Protein AF-A0A3A5VP61-F1 (afdb_monomer)

Secondary structure (DSSP, 8-state):
---HHHHHHHHHHH-HHHHHHHHHHHHHHHHGGGGG-----SGGGGS-SSHHHHHHHHHHHHH----PPP-------TTGGGSHHHHHHHHHHHHHHHH-TTTGGG---TTTS-S---HHHHHHHHHHHH-TTTTHHHHHHHHHHHHHHHH--HHHHHHHHHHHHHHH--

Radius of gyration: 34.09 Å; Cα contacts (8 Å, |Δi|>4): 67; chains: 1; bounding box: 87×39×88 Å

Foldseek 3Di:
DDDPVVVVVVCCVVCVPVVVVVVVVVVVVVVVCVVVDDDDPDPVVPDDPDPVVVVVVVCCVPPNDPDDDDDDDDDDDPPCVVPPVSLVVFVVVQVCCQPPPVCVVVFDLPPVGGSGDDDNVVVVVCCVPPVVPVCVPLVVLLVVLVVCCVPDDPVCNVVSVVSNVVSVVD

Solvent-accessible surface area (backbone atoms only — not comparable to full-atom values): 10405 Å² total; per-residue (Å²): 131,83,59,68,68,57,56,54,50,52,51,41,69,78,37,47,70,59,45,52,52,52,52,51,52,50,51,52,58,58,57,62,52,57,82,72,64,78,81,73,81,53,78,69,67,76,55,70,97,44,76,68,51,52,51,49,49,53,45,38,79,73,71,48,76,93,74,86,81,89,80,88,86,81,90,76,63,96,67,38,92,78,38,68,68,51,50,50,50,45,41,49,53,50,47,48,66,64,66,35,78,87,47,56,88,73,60,54,52,77,58,90,73,30,60,63,86,50,71,43,61,49,51,53,50,44,47,62,70,76,42,50,75,84,46,39,67,64,47,57,52,47,51,52,33,51,50,45,39,76,70,40,52,84,89,46,30,67,56,32,47,50,54,36,53,52,63,73,72,111

Sequence (170 aa):
MQNPFNALTETSVNRPKTTIAVILVVTIGLASMAQFINFDNSEDAFYPQNDTTELLYEIEDRYQASLDFIRVIDEIEQGDMKTEAAWKQFALIEANLSTDETFLPYHEPLFGGKATSGPAGSALFWLNTQDPVTTQEWRDTLAIHLANVTVADEENFSAALNDLTTAISM

Mean predicted aligned error: 13.8 Å

pLDDT: mean 84.58, std 6.71, range [55.22, 94.94]

Structure (mmCIF, N/CA/C/O backbone):
data_AF-A0A3A5VP61-F1
#
_entry.id   AF-A0A3A5VP61-F1
#
loop_
_atom_site.group_PDB
_atom_site.id
_atom_site.type_symbol
_atom_site.label_atom_id
_atom_site.label_alt_id
_atom_site.label_comp_id
_atom_site.label_asym_id
_atom_site.label_entity_id
_atom_site.label_seq_id
_atom_site.pdbx_PDB_ins_code
_atom_site.Cartn_x
_atom_site.Cartn_y
_atom_site.Cartn_z
_atom_site.occupancy
_atom_site.B_iso_or_equiv
_atom_site.auth_seq_id
_atom_site.auth_comp_id
_atom_site.auth_asym_id
_atom_site.auth_atom_id
_atom_site.pdbx_PDB_model_num
ATOM 1 N N . MET A 1 1 ? 53.143 19.048 -48.190 1.00 55.22 1 MET A N 1
ATOM 2 C CA . MET A 1 1 ? 51.940 18.248 -47.875 1.00 55.22 1 MET A CA 1
ATOM 3 C C . MET A 1 1 ? 50.795 19.227 -47.690 1.00 55.22 1 MET A C 1
ATOM 5 O O . MET A 1 1 ? 50.942 20.133 -46.880 1.00 55.22 1 MET A O 1
ATOM 9 N N . GLN A 1 2 ? 49.741 19.158 -48.507 1.00 67.38 2 GLN A N 1
ATOM 10 C CA . GLN A 1 2 ? 48.593 20.056 -48.345 1.00 67.38 2 GLN A CA 1
ATOM 11 C C . GLN A 1 2 ? 47.838 19.709 -47.062 1.00 67.38 2 GLN A C 1
ATOM 13 O O . GLN A 1 2 ? 47.713 18.538 -46.708 1.00 67.38 2 GLN A O 1
ATOM 18 N N . ASN A 1 3 ? 47.362 20.740 -46.364 1.00 83.44 3 ASN A N 1
ATOM 19 C CA . ASN A 1 3 ? 46.558 20.572 -45.163 1.00 83.44 3 ASN A CA 1
ATOM 20 C C . ASN A 1 3 ? 45.236 19.867 -45.540 1.00 83.44 3 ASN A C 1
ATOM 22 O O . ASN A 1 3 ? 44.507 20.395 -46.386 1.00 83.44 3 ASN A O 1
ATOM 26 N N . PRO A 1 4 ? 44.906 18.712 -44.933 1.00 78.31 4 PRO A N 1
ATOM 27 C CA . PRO A 1 4 ? 43.694 17.959 -45.257 1.00 78.31 4 PRO A CA 1
ATOM 28 C C . PRO A 1 4 ? 42.407 18.774 -45.052 1.00 78.31 4 PRO A C 1
ATOM 30 O O . PRO A 1 4 ? 41.449 18.604 -45.803 1.00 78.31 4 PRO A O 1
ATOM 33 N N . PHE A 1 5 ? 42.394 19.724 -44.113 1.00 82.56 5 PHE A N 1
ATOM 34 C CA . PHE A 1 5 ? 41.239 20.597 -43.887 1.00 82.56 5 PHE A CA 1
ATOM 35 C C . PHE A 1 5 ? 41.015 21.596 -45.028 1.00 82.56 5 PHE A C 1
ATOM 37 O O . PHE A 1 5 ? 39.868 21.895 -45.367 1.00 82.56 5 PHE A O 1
ATOM 44 N N . ASN A 1 6 ? 42.086 22.057 -45.682 1.00 82.94 6 ASN A N 1
ATOM 45 C CA . ASN A 1 6 ? 41.971 22.959 -46.830 1.00 82.94 6 ASN A CA 1
ATOM 46 C C . ASN A 1 6 ? 41.386 22.224 -48.043 1.00 82.94 6 ASN A C 1
ATOM 48 O O . ASN A 1 6 ? 40.520 22.771 -48.719 1.00 82.94 6 ASN A O 1
ATOM 52 N N . ALA A 1 7 ? 41.779 20.965 -48.263 1.00 81.94 7 ALA A N 1
ATOM 53 C CA . ALA A 1 7 ? 41.247 20.138 -49.348 1.00 81.94 7 ALA A CA 1
ATOM 54 C C . ALA A 1 7 ? 39.749 19.812 -49.168 1.00 81.94 7 ALA A C 1
ATOM 56 O O . ALA A 1 7 ? 38.974 19.855 -50.126 1.00 81.94 7 ALA A O 1
ATOM 57 N N . LEU A 1 8 ? 39.318 19.529 -47.933 1.00 80.81 8 LEU A N 1
ATOM 58 C CA . LEU A 1 8 ? 37.904 19.303 -47.608 1.00 80.81 8 LEU A CA 1
ATOM 59 C C . LEU A 1 8 ? 37.068 20.582 -47.760 1.00 80.81 8 LEU A C 1
ATOM 61 O O . LEU A 1 8 ? 35.959 20.535 -48.291 1.00 80.81 8 LEU A O 1
ATOM 65 N N . THR A 1 9 ? 37.619 21.729 -47.356 1.00 84.81 9 THR A N 1
ATOM 66 C CA . THR A 1 9 ? 36.962 23.038 -47.501 1.00 84.81 9 THR A CA 1
ATOM 67 C C . THR A 1 9 ? 36.794 23.411 -48.973 1.00 84.81 9 THR A C 1
ATOM 69 O O . THR A 1 9 ? 35.699 23.770 -49.399 1.00 84.81 9 THR A O 1
ATOM 72 N N . GLU A 1 10 ? 37.847 23.253 -49.776 1.00 85.94 10 GLU A N 1
ATOM 73 C CA . GLU A 1 10 ? 37.810 23.508 -51.217 1.00 85.94 10 GLU A CA 1
ATOM 74 C C . GLU A 1 10 ? 36.796 22.598 -51.931 1.00 85.94 10 GLU A C 1
ATOM 76 O O . GLU A 1 10 ? 35.998 23.061 -52.747 1.00 85.94 10 GLU A O 1
ATOM 81 N N . THR A 1 11 ? 36.749 21.312 -51.567 1.00 82.88 11 THR A N 1
ATOM 82 C CA . THR A 1 11 ? 35.777 20.353 -52.120 1.00 82.88 11 THR A CA 1
ATOM 83 C C . THR A 1 11 ? 34.336 20.712 -51.736 1.00 82.88 11 THR A C 1
ATOM 85 O O . THR A 1 11 ? 33.436 20.624 -52.576 1.00 82.88 11 THR A O 1
ATOM 88 N N . SER A 1 12 ? 34.119 21.173 -50.500 1.00 84.38 12 SER A N 1
ATOM 89 C CA . SER A 1 12 ? 32.811 21.614 -50.006 1.00 84.38 12 SER A CA 1
ATOM 90 C C . SER A 1 12 ? 32.272 22.818 -50.788 1.00 84.38 12 SER A C 1
ATOM 92 O O . SER A 1 12 ? 31.120 22.804 -51.226 1.00 84.38 12 SER A O 1
ATOM 94 N N . VAL A 1 13 ? 33.127 23.817 -51.046 1.00 88.19 13 VAL A N 1
ATOM 95 C CA . VAL A 1 13 ? 32.766 25.048 -51.771 1.00 88.19 13 VAL A CA 1
ATOM 96 C C . VAL A 1 13 ? 32.580 24.800 -53.269 1.00 88.19 13 VAL A C 1
ATOM 98 O O . VAL A 1 13 ? 31.630 25.308 -53.861 1.00 88.19 13 VAL A O 1
ATOM 101 N N . ASN A 1 14 ? 33.446 23.993 -53.887 1.00 91.75 14 ASN A N 1
ATOM 102 C CA . ASN A 1 14 ? 33.404 23.746 -55.330 1.00 91.75 14 ASN A CA 1
ATOM 103 C C . ASN A 1 14 ? 32.259 22.807 -55.749 1.00 91.75 14 ASN A C 1
ATOM 105 O O . ASN A 1 14 ? 31.810 22.854 -56.896 1.00 91.75 14 ASN A O 1
ATOM 109 N N . ARG A 1 15 ? 31.777 21.934 -54.850 1.00 89.69 15 ARG A N 1
ATOM 110 C CA . ARG A 1 15 ? 30.693 20.970 -55.130 1.00 89.69 15 ARG A CA 1
ATOM 111 C C . ARG A 1 15 ? 29.654 20.908 -53.999 1.00 89.69 15 ARG A C 1
ATOM 113 O O . ARG A 1 15 ? 29.442 19.844 -53.416 1.00 89.69 15 ARG A O 1
ATOM 120 N N . PRO A 1 16 ? 28.918 22.001 -53.728 1.00 88.38 16 PRO A N 1
ATOM 121 C CA . PRO A 1 16 ? 28.052 22.100 -52.550 1.00 88.38 16 PRO A CA 1
ATOM 122 C C . PRO A 1 16 ? 26.897 21.088 -52.561 1.00 88.38 16 PRO A C 1
ATOM 124 O O . PRO A 1 16 ? 26.586 20.487 -51.536 1.00 88.38 16 PRO A O 1
ATOM 127 N N . LYS A 1 17 ? 26.293 20.824 -53.730 1.00 90.00 17 LYS A N 1
ATOM 128 C CA . LYS A 1 17 ? 25.192 19.851 -53.869 1.00 90.00 17 LYS A CA 1
ATOM 129 C C . LYS A 1 17 ? 25.630 18.422 -53.534 1.00 90.00 17 LYS A C 1
ATOM 131 O O . LYS A 1 17 ? 24.913 17.710 -52.839 1.00 90.00 17 LYS A O 1
ATOM 136 N N . THR A 1 18 ? 26.803 18.011 -54.016 1.00 88.31 18 THR A N 1
ATOM 137 C CA . THR A 1 18 ? 27.364 16.680 -53.743 1.00 88.31 18 THR A CA 1
ATOM 138 C C . THR A 1 18 ? 27.728 16.547 -52.267 1.00 88.31 18 THR A C 1
ATOM 140 O O . THR A 1 18 ? 27.397 15.539 -51.655 1.00 88.31 18 THR A O 1
ATOM 143 N N . THR A 1 19 ? 28.337 17.577 -51.676 1.00 90.12 19 THR A N 1
ATOM 144 C CA . THR A 1 19 ? 28.715 17.582 -50.256 1.00 90.12 19 THR A CA 1
ATOM 145 C C . THR A 1 19 ? 27.500 17.441 -49.339 1.00 90.12 19 THR A C 1
ATOM 147 O O . THR A 1 19 ? 27.507 16.595 -48.449 1.00 90.12 19 THR A O 1
ATOM 150 N N . ILE A 1 20 ? 26.421 18.193 -49.593 1.00 91.12 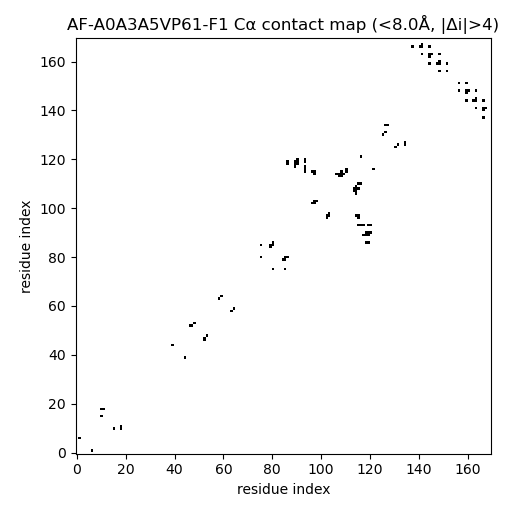20 ILE A N 1
ATOM 151 C CA . ILE A 1 20 ? 25.170 18.076 -48.826 1.00 91.12 20 ILE A CA 1
ATOM 152 C C . ILE A 1 20 ? 24.558 16.679 -48.981 1.00 91.12 20 ILE A C 1
ATOM 154 O O . ILE A 1 20 ? 24.145 16.087 -47.989 1.00 91.12 20 ILE A O 1
ATOM 158 N N . ALA A 1 21 ? 24.529 16.129 -50.200 1.00 93.12 21 ALA A N 1
ATOM 159 C CA . ALA A 1 21 ? 23.994 14.790 -50.440 1.00 93.12 21 ALA A CA 1
ATOM 160 C C . ALA A 1 21 ? 24.778 13.709 -49.678 1.00 93.12 21 ALA A C 1
ATOM 162 O O . ALA A 1 21 ? 24.175 12.828 -49.074 1.00 93.12 21 ALA A O 1
ATOM 163 N N . VAL A 1 22 ? 26.111 13.802 -49.655 1.00 93.06 22 VAL A N 1
ATOM 164 C CA . VAL A 1 22 ? 26.968 12.875 -48.901 1.00 93.06 22 VAL A CA 1
ATOM 165 C C . VAL A 1 22 ? 26.712 12.989 -47.400 1.00 93.06 22 VAL A C 1
ATOM 167 O O . VAL A 1 22 ? 26.507 11.966 -46.754 1.00 93.06 22 VAL A O 1
ATOM 170 N N . ILE A 1 23 ? 26.660 14.206 -46.848 1.00 93.19 23 ILE A N 1
ATOM 171 C CA . ILE A 1 23 ? 26.356 14.417 -45.423 1.00 93.19 23 ILE A CA 1
ATOM 172 C C . ILE A 1 23 ? 24.987 13.829 -45.081 1.00 93.19 23 ILE A C 1
ATOM 174 O O . ILE A 1 23 ? 24.861 13.118 -44.094 1.00 93.19 23 ILE A O 1
ATOM 178 N N . LEU A 1 24 ? 23.975 14.071 -45.913 1.00 94.75 24 LEU A N 1
ATOM 179 C CA . LEU A 1 24 ? 22.622 13.573 -45.685 1.00 94.75 24 LEU A CA 1
ATOM 180 C C . LEU A 1 24 ? 22.568 12.039 -45.702 1.00 94.75 24 LEU A C 1
ATOM 182 O O . LEU A 1 24 ? 21.956 11.446 -44.819 1.00 94.75 24 LEU A O 1
ATOM 186 N N . VAL A 1 25 ? 23.250 11.390 -46.651 1.00 94.94 25 VAL A N 1
ATOM 187 C CA . VAL A 1 25 ? 23.355 9.922 -46.703 1.00 94.94 25 VAL A CA 1
ATOM 188 C C . VAL A 1 25 ? 24.069 9.374 -45.467 1.00 94.94 25 VAL A C 1
ATOM 190 O O . VAL A 1 25 ? 23.609 8.392 -44.890 1.00 94.94 25 VAL A O 1
ATOM 193 N N . VAL A 1 26 ? 25.150 10.020 -45.019 1.00 94.62 26 VAL A N 1
ATOM 194 C CA . VAL A 1 26 ? 25.875 9.625 -43.800 1.00 94.62 26 VAL A CA 1
ATOM 195 C C . VAL A 1 26 ? 24.997 9.795 -42.561 1.00 94.62 26 VAL A C 1
ATOM 197 O O . VAL A 1 26 ? 24.919 8.879 -41.748 1.00 94.62 26 VAL A O 1
ATOM 200 N N . THR A 1 27 ? 24.290 10.918 -42.431 1.00 94.69 27 THR A N 1
ATOM 201 C CA . THR A 1 27 ? 23.384 11.174 -41.305 1.00 94.69 27 THR A CA 1
ATOM 202 C C . THR A 1 27 ? 22.245 10.164 -41.266 1.00 94.69 27 THR A C 1
ATOM 204 O O . THR A 1 27 ?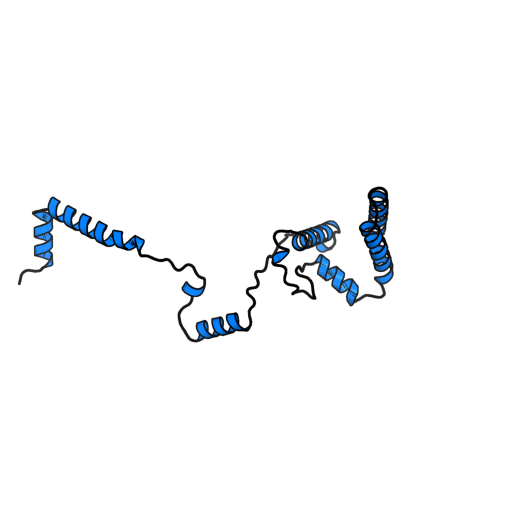 21.956 9.646 -40.196 1.00 94.69 27 THR A O 1
ATOM 207 N N . ILE A 1 28 ? 21.625 9.831 -42.404 1.00 93.94 28 ILE A N 1
ATOM 208 C CA . ILE A 1 28 ? 20.589 8.786 -42.461 1.00 93.94 28 ILE A CA 1
ATOM 209 C C . ILE A 1 28 ? 21.186 7.416 -42.118 1.00 93.94 28 ILE A C 1
ATOM 211 O O . ILE A 1 28 ? 20.577 6.659 -41.365 1.00 93.94 28 ILE A O 1
ATOM 215 N N . GLY A 1 29 ? 22.390 7.114 -42.612 1.00 92.69 29 GLY A N 1
ATOM 216 C CA . GLY A 1 29 ? 23.123 5.895 -42.273 1.00 92.69 29 GLY A CA 1
ATOM 217 C C . GLY A 1 29 ? 23.341 5.743 -40.766 1.00 92.69 29 GLY A C 1
ATOM 218 O O . GLY A 1 29 ? 23.005 4.707 -40.199 1.00 92.69 29 GLY A O 1
ATOM 219 N N . LEU A 1 30 ? 23.823 6.795 -40.101 1.00 91.00 30 LEU A N 1
ATOM 220 C CA . LEU A 1 30 ? 24.025 6.817 -38.649 1.00 91.00 30 LEU A CA 1
ATOM 221 C C . LEU A 1 30 ? 22.699 6.814 -37.877 1.00 91.00 30 LEU A C 1
ATOM 223 O O . LEU A 1 30 ? 22.555 6.068 -36.913 1.00 91.00 30 LEU A O 1
ATOM 227 N N . ALA A 1 31 ? 21.704 7.587 -38.318 1.00 90.44 31 ALA A N 1
ATOM 228 C CA . ALA A 1 31 ? 20.383 7.639 -37.691 1.00 90.44 31 ALA A CA 1
ATOM 229 C C . ALA A 1 31 ? 19.646 6.295 -37.773 1.00 90.44 31 ALA A C 1
ATOM 231 O O . ALA A 1 31 ? 18.885 5.960 -36.870 1.00 90.44 31 ALA A O 1
ATOM 232 N N . SER A 1 32 ? 19.913 5.488 -38.805 1.00 87.81 32 SER A N 1
ATOM 233 C CA . SER A 1 32 ? 19.371 4.130 -38.908 1.00 87.81 32 SER A CA 1
ATOM 234 C C . SER A 1 32 ? 19.804 3.235 -37.744 1.00 87.81 32 SER A C 1
ATOM 236 O O . SER A 1 32 ? 19.117 2.264 -37.442 1.00 87.81 32 SER A O 1
ATOM 238 N N . MET A 1 33 ? 20.894 3.573 -37.045 1.00 86.75 33 MET A N 1
ATOM 239 C CA . MET A 1 33 ? 21.339 2.827 -35.872 1.00 86.75 33 MET A CA 1
ATOM 240 C C . MET A 1 33 ? 20.537 3.141 -34.603 1.00 86.75 33 MET A C 1
ATOM 242 O O . MET A 1 33 ? 20.591 2.366 -33.652 1.00 86.75 33 MET A O 1
ATOM 246 N N . ALA A 1 34 ? 19.744 4.220 -34.589 1.00 85.25 34 ALA A N 1
ATOM 247 C CA . ALA A 1 34 ? 18.924 4.589 -33.436 1.00 85.25 34 ALA A CA 1
ATOM 248 C C . ALA A 1 34 ? 17.875 3.519 -33.081 1.00 85.25 34 ALA A C 1
ATOM 250 O O . ALA A 1 34 ? 17.528 3.371 -31.916 1.00 85.25 34 ALA A O 1
ATOM 251 N N . GLN A 1 35 ? 17.420 2.726 -34.060 1.00 81.94 35 GLN A N 1
ATOM 252 C CA . GLN A 1 35 ? 16.487 1.614 -33.827 1.00 81.94 35 GLN A CA 1
ATOM 253 C C . GLN A 1 35 ? 17.092 0.465 -33.000 1.00 81.94 35 GLN A C 1
ATOM 255 O O . GLN A 1 35 ? 16.355 -0.381 -32.507 1.00 81.94 35 GLN A O 1
ATOM 260 N N . PHE A 1 36 ? 18.422 0.415 -32.874 1.00 84.75 36 PHE A N 1
ATOM 261 C CA . PHE A 1 36 ? 19.132 -0.591 -32.081 1.00 84.75 36 PHE A CA 1
ATOM 262 C C . PHE A 1 36 ? 19.489 -0.092 -30.677 1.00 84.75 36 PHE A C 1
ATOM 264 O O . PHE A 1 36 ? 20.138 -0.816 -29.925 1.00 84.75 36 PHE A O 1
ATOM 271 N N . ILE A 1 37 ? 19.091 1.132 -30.312 1.00 84.12 37 ILE A N 1
ATOM 272 C CA . ILE A 1 37 ? 19.245 1.624 -28.944 1.00 84.12 37 ILE A CA 1
ATOM 273 C C . ILE A 1 37 ? 18.190 0.925 -28.086 1.00 84.12 37 ILE A C 1
ATOM 275 O O . ILE A 1 37 ? 16.999 1.209 -28.204 1.00 84.12 37 ILE A O 1
ATOM 279 N N . ASN A 1 38 ? 18.636 0.007 -27.232 1.00 80.31 38 ASN A N 1
ATOM 280 C CA . ASN A 1 38 ? 17.808 -0.555 -26.176 1.00 80.31 38 ASN A CA 1
ATOM 281 C C . ASN A 1 38 ? 18.027 0.275 -24.911 1.00 80.31 38 ASN A C 1
ATOM 283 O O . ASN A 1 38 ? 19.144 0.330 -24.396 1.00 80.31 38 ASN A O 1
ATOM 287 N N . PHE A 1 39 ? 16.980 0.957 -24.455 1.00 76.62 39 PHE A N 1
ATOM 288 C CA . PHE A 1 39 ? 17.013 1.642 -23.173 1.00 76.62 39 PHE A CA 1
ATOM 289 C C . PHE A 1 39 ? 16.686 0.624 -22.094 1.00 76.62 39 PHE A C 1
ATOM 291 O O . PHE A 1 39 ? 15.550 0.158 -22.002 1.00 76.62 39 PHE A O 1
ATOM 298 N N . ASP A 1 40 ? 17.693 0.279 -21.301 1.00 76.75 40 ASP A N 1
ATOM 299 C CA . ASP A 1 40 ? 17.457 -0.454 -20.072 1.00 76.75 40 ASP A CA 1
ATOM 300 C C . ASP A 1 40 ? 16.886 0.522 -19.036 1.00 76.75 40 ASP A C 1
ATOM 302 O O . ASP A 1 40 ? 17.567 1.447 -18.597 1.00 76.75 40 ASP A O 1
ATOM 306 N N . ASN A 1 41 ? 15.596 0.362 -18.739 1.00 77.12 41 ASN A N 1
ATOM 307 C CA . ASN A 1 41 ? 14.870 1.152 -17.742 1.00 77.12 41 ASN A CA 1
ATOM 308 C C . ASN A 1 41 ? 14.645 0.355 -16.449 1.00 77.12 41 ASN A C 1
ATOM 310 O O . ASN A 1 41 ? 13.810 0.749 -15.636 1.00 77.12 41 ASN A O 1
ATOM 314 N N . SER A 1 42 ? 15.311 -0.792 -16.291 1.00 76.12 42 SER A N 1
ATOM 315 C CA . SER A 1 42 ? 15.292 -1.513 -15.024 1.00 76.12 42 SER A CA 1
ATOM 316 C C . SER A 1 42 ? 15.973 -0.682 -13.935 1.00 76.12 42 SER A C 1
ATOM 318 O O . SER A 1 42 ? 16.830 0.159 -14.215 1.00 76.12 42 SER A O 1
ATOM 320 N N . GLU A 1 43 ? 15.579 -0.912 -12.684 1.00 67.81 43 GLU A N 1
ATOM 321 C CA . GLU A 1 43 ? 16.236 -0.325 -11.511 1.00 67.81 43 GLU A CA 1
ATOM 322 C C . GLU A 1 43 ? 17.752 -0.589 -11.533 1.00 67.81 43 GLU A C 1
ATOM 324 O O . GLU A 1 43 ? 18.553 0.310 -11.267 1.00 67.81 43 GLU A O 1
ATOM 329 N N . ASP A 1 44 ? 18.145 -1.771 -12.009 1.00 69.12 44 ASP A N 1
ATOM 330 C CA . ASP A 1 44 ? 19.533 -2.223 -12.071 1.00 69.12 44 ASP A CA 1
ATOM 331 C C . ASP A 1 44 ? 20.405 -1.455 -13.063 1.00 69.12 44 ASP A C 1
ATOM 333 O O . ASP A 1 44 ? 21.618 -1.339 -12.876 1.00 69.12 44 ASP A O 1
ATOM 337 N N . ALA A 1 45 ? 19.802 -0.862 -14.093 1.00 73.19 45 ALA A N 1
ATOM 338 C CA . ALA A 1 45 ? 20.522 -0.065 -15.079 1.00 73.19 45 ALA A CA 1
ATOM 339 C C . ALA A 1 45 ? 21.120 1.226 -14.489 1.00 73.19 45 ALA A C 1
ATOM 341 O O . ALA A 1 45 ? 22.024 1.822 -15.085 1.00 73.19 45 ALA A O 1
ATOM 342 N N . PHE A 1 46 ? 20.621 1.673 -13.330 1.00 74.50 46 PHE A N 1
ATOM 343 C CA . PHE A 1 46 ? 21.056 2.906 -12.675 1.00 74.50 46 PHE A CA 1
ATOM 344 C C . PHE A 1 46 ? 22.205 2.705 -11.683 1.00 74.50 46 PHE A C 1
ATOM 346 O O . PHE A 1 46 ? 22.851 3.690 -11.306 1.00 74.50 46 PHE A O 1
ATOM 353 N N . TYR A 1 47 ? 22.497 1.465 -11.282 1.00 79.56 47 TYR A N 1
ATOM 354 C CA . TYR A 1 47 ? 23.547 1.184 -10.310 1.00 79.56 47 TYR A CA 1
ATOM 355 C C . TYR A 1 47 ? 24.879 0.818 -10.989 1.00 79.56 47 TYR A C 1
ATOM 357 O O . TYR A 1 47 ? 24.924 0.038 -11.940 1.00 79.56 47 TYR A O 1
ATOM 365 N N . PRO A 1 48 ? 26.012 1.380 -10.524 1.00 80.44 48 PRO A N 1
ATOM 366 C CA . PRO A 1 48 ? 27.322 1.019 -11.050 1.00 80.44 48 PRO A CA 1
ATOM 367 C C . PRO A 1 48 ? 27.695 -0.414 -10.650 1.00 80.44 48 PRO A C 1
ATOM 369 O O . PRO A 1 48 ? 27.480 -0.820 -9.513 1.00 80.44 48 PRO A O 1
ATOM 372 N N . GLN A 1 49 ? 28.350 -1.155 -11.546 1.00 80.62 49 GLN A N 1
ATOM 373 C CA . GLN A 1 49 ? 28.871 -2.487 -11.226 1.00 80.62 49 GLN A CA 1
ATOM 374 C C . GLN A 1 49 ? 30.082 -2.382 -10.287 1.00 80.62 49 GLN A C 1
ATOM 376 O O . GLN A 1 49 ? 31.200 -2.099 -10.725 1.00 80.62 49 GLN A O 1
ATOM 381 N N . ASN A 1 50 ? 29.849 -2.565 -8.988 1.00 86.25 50 ASN A N 1
ATOM 382 C CA . ASN A 1 50 ? 30.873 -2.623 -7.948 1.00 86.25 50 ASN A CA 1
ATOM 383 C C . ASN A 1 50 ? 30.465 -3.591 -6.822 1.00 86.25 50 ASN A C 1
ATOM 385 O O . ASN A 1 50 ? 29.292 -3.942 -6.695 1.00 86.25 50 ASN A O 1
ATOM 389 N N . ASP A 1 51 ? 31.427 -3.950 -5.970 1.00 84.69 51 ASP A N 1
ATOM 390 C CA . ASP A 1 51 ? 31.246 -4.908 -4.869 1.00 84.69 51 ASP A CA 1
ATOM 391 C C . ASP A 1 51 ? 30.140 -4.503 -3.872 1.00 84.69 51 ASP A C 1
ATOM 393 O O . ASP A 1 51 ? 29.550 -5.349 -3.208 1.00 84.69 51 ASP A O 1
ATOM 397 N N . THR A 1 52 ? 29.847 -3.203 -3.735 1.00 82.81 52 THR A N 1
ATOM 398 C CA . THR A 1 52 ? 28.785 -2.715 -2.835 1.00 82.81 52 THR A CA 1
ATOM 399 C C . THR A 1 52 ? 27.402 -2.955 -3.430 1.00 82.81 52 THR A C 1
ATOM 401 O O . THR A 1 52 ? 26.507 -3.405 -2.724 1.00 82.81 52 THR A O 1
ATOM 404 N N . THR A 1 53 ? 27.231 -2.685 -4.723 1.00 81.75 53 THR A N 1
ATOM 405 C CA . THR A 1 53 ? 25.998 -2.960 -5.465 1.00 81.75 53 THR A CA 1
ATOM 406 C C . THR A 1 53 ? 25.739 -4.464 -5.565 1.00 81.75 53 THR A C 1
ATOM 408 O O . THR A 1 53 ? 24.614 -4.899 -5.362 1.00 81.75 53 THR A O 1
ATOM 411 N N . GLU A 1 54 ? 26.778 -5.276 -5.775 1.00 83.81 54 GLU A N 1
ATOM 412 C CA . GLU A 1 54 ? 26.653 -6.740 -5.779 1.00 83.81 54 GLU A CA 1
ATOM 413 C C . GLU A 1 54 ? 26.192 -7.287 -4.419 1.00 83.81 54 GLU A C 1
ATOM 415 O O . GLU A 1 54 ? 25.302 -8.132 -4.359 1.00 83.81 54 GLU A O 1
ATOM 420 N N . LEU A 1 55 ? 26.734 -6.752 -3.320 1.00 84.44 55 LEU A N 1
ATOM 421 C CA . LEU A 1 55 ? 26.298 -7.119 -1.973 1.00 84.44 55 LEU A CA 1
ATOM 422 C C . LEU A 1 55 ? 24.846 -6.694 -1.695 1.00 84.44 55 LEU A C 1
ATOM 424 O O . LEU A 1 55 ? 24.123 -7.419 -1.017 1.00 84.44 55 LEU A O 1
ATOM 428 N N . LEU A 1 56 ? 24.413 -5.535 -2.203 1.00 81.38 56 LEU A N 1
ATOM 429 C CA . LEU A 1 56 ? 23.018 -5.097 -2.094 1.00 81.38 56 LEU A CA 1
ATOM 430 C C . LEU A 1 56 ? 22.081 -6.078 -2.804 1.00 81.38 56 LEU A C 1
ATOM 432 O O . LEU A 1 56 ? 21.132 -6.537 -2.178 1.00 81.38 56 LEU A O 1
ATOM 436 N N . TYR A 1 57 ? 22.408 -6.495 -4.029 1.00 81.25 57 TYR A N 1
ATOM 437 C CA . TYR A 1 57 ? 21.622 -7.499 -4.750 1.00 81.25 57 TYR A CA 1
ATOM 438 C C . TYR A 1 57 ? 21.615 -8.865 -4.069 1.00 81.25 57 TYR A C 1
ATOM 440 O O . TYR A 1 57 ? 20.576 -9.514 -4.010 1.00 81.25 57 TYR A O 1
ATOM 448 N N . GLU A 1 58 ? 22.747 -9.308 -3.514 1.00 82.19 58 GLU A N 1
ATOM 449 C CA . GLU A 1 58 ? 22.791 -10.559 -2.750 1.00 82.19 58 GLU A CA 1
ATOM 450 C C . GLU A 1 58 ? 21.889 -10.491 -1.509 1.00 82.19 58 GLU A C 1
ATOM 452 O O . GLU A 1 58 ? 21.244 -11.479 -1.148 1.00 82.19 58 GLU A O 1
ATOM 457 N N . ILE A 1 59 ? 21.838 -9.335 -0.843 1.00 82.00 59 ILE A N 1
ATOM 458 C CA . ILE A 1 59 ? 20.956 -9.116 0.304 1.00 82.00 59 ILE A CA 1
ATOM 459 C C . ILE A 1 59 ? 19.493 -9.065 -0.140 1.00 82.00 59 ILE A C 1
ATOM 461 O O . ILE A 1 59 ? 18.660 -9.686 0.518 1.00 82.00 59 ILE A O 1
ATOM 465 N N . GLU A 1 60 ? 19.180 -8.372 -1.232 1.00 76.81 60 GLU A N 1
ATOM 466 C CA . GLU A 1 60 ? 17.825 -8.286 -1.780 1.00 76.81 60 GLU A CA 1
ATOM 467 C C . GLU A 1 60 ? 17.299 -9.666 -2.186 1.00 76.81 60 GLU A C 1
ATOM 469 O O . GLU A 1 60 ? 16.269 -10.092 -1.669 1.00 76.81 60 GLU A O 1
ATOM 474 N N . ASP A 1 61 ? 18.054 -10.422 -2.988 1.00 79.00 61 ASP A N 1
ATOM 475 C CA . ASP A 1 61 ? 17.690 -11.777 -3.430 1.00 79.00 61 ASP A CA 1
ATOM 476 C C . ASP A 1 61 ? 17.530 -12.753 -2.251 1.00 79.00 61 ASP A C 1
ATOM 478 O O . ASP A 1 61 ? 16.671 -13.638 -2.256 1.00 79.00 61 ASP A O 1
ATOM 482 N N . ARG A 1 62 ? 18.346 -12.597 -1.199 1.00 78.19 62 ARG A N 1
ATOM 483 C CA . ARG A 1 62 ? 18.347 -13.528 -0.063 1.00 78.19 62 ARG A CA 1
ATOM 484 C C . ARG A 1 62 ? 17.371 -13.177 1.054 1.00 78.19 62 ARG A C 1
ATOM 486 O O . ARG A 1 62 ? 16.894 -14.091 1.730 1.00 78.19 62 ARG A O 1
ATOM 493 N N . TYR A 1 63 ? 17.135 -11.897 1.315 1.00 70.25 63 TYR A N 1
ATOM 494 C CA . TYR A 1 63 ? 16.438 -11.443 2.523 1.00 70.25 63 TYR A CA 1
ATOM 495 C C . TYR A 1 63 ? 15.252 -10.525 2.256 1.00 70.25 63 TYR A C 1
ATOM 497 O O . TYR A 1 63 ? 14.436 -10.346 3.163 1.00 70.25 63 TYR A O 1
ATOM 505 N N . GLN A 1 64 ? 15.128 -9.951 1.062 1.00 64.25 64 GLN A N 1
ATOM 506 C CA . GLN A 1 64 ? 14.085 -8.981 0.778 1.00 64.25 64 GLN A CA 1
ATOM 507 C C . GLN A 1 64 ? 13.017 -9.623 -0.105 1.00 64.25 64 GLN A C 1
ATOM 509 O O . GLN A 1 64 ? 13.173 -9.788 -1.309 1.00 64.25 64 GLN A O 1
ATOM 514 N N . ALA A 1 65 ? 11.877 -9.965 0.498 1.00 61.12 65 ALA A N 1
ATOM 515 C CA . ALA A 1 65 ? 10.653 -10.023 -0.290 1.00 61.12 65 ALA A CA 1
ATOM 516 C C . ALA A 1 65 ? 10.443 -8.618 -0.877 1.00 61.12 65 ALA A C 1
ATOM 518 O O . ALA A 1 65 ? 10.508 -7.635 -0.133 1.00 61.12 65 ALA A O 1
ATOM 519 N N . SER A 1 66 ? 10.241 -8.507 -2.191 1.00 68.38 66 SER A N 1
ATOM 520 C CA . SER A 1 66 ? 9.883 -7.244 -2.839 1.00 68.38 66 SER A CA 1
ATOM 521 C C . SER A 1 66 ? 8.517 -6.803 -2.306 1.00 68.38 66 SER A C 1
ATOM 523 O O . SER A 1 66 ? 7.474 -7.265 -2.769 1.00 68.38 66 SER A O 1
ATOM 525 N N . LEU A 1 67 ? 8.534 -5.995 -1.249 1.00 73.62 67 LEU A N 1
ATOM 526 C CA . LEU A 1 67 ? 7.348 -5.512 -0.560 1.00 73.62 67 LEU A CA 1
ATOM 527 C C . LEU A 1 67 ? 7.090 -4.077 -0.992 1.00 73.62 67 LEU A C 1
ATOM 529 O O . LEU A 1 67 ? 7.816 -3.161 -0.602 1.00 73.62 67 LEU A O 1
ATOM 533 N N . ASP A 1 68 ? 6.022 -3.889 -1.755 1.00 80.50 68 ASP A N 1
ATOM 534 C CA . ASP A 1 68 ? 5.524 -2.562 -2.074 1.00 80.50 68 ASP A CA 1
ATOM 535 C C . ASP A 1 68 ? 4.622 -2.063 -0.945 1.00 80.50 68 ASP A C 1
ATOM 537 O O . ASP A 1 68 ? 3.675 -2.730 -0.522 1.00 80.50 68 ASP A O 1
ATOM 541 N N . PHE A 1 69 ? 4.904 -0.858 -0.450 1.00 84.62 69 PHE A N 1
ATOM 542 C CA . PHE A 1 69 ? 4.083 -0.215 0.571 1.00 84.62 69 PHE A CA 1
ATOM 543 C C . PHE A 1 69 ? 3.142 0.801 -0.059 1.00 84.62 69 PHE A C 1
ATOM 545 O O . PHE A 1 69 ? 3.572 1.808 -0.623 1.00 84.62 69 PHE A O 1
ATOM 552 N N . ILE A 1 70 ? 1.846 0.602 0.148 1.00 85.50 70 ILE A N 1
ATOM 553 C CA . ILE A 1 70 ? 0.842 1.624 -0.130 1.00 85.50 70 ILE A CA 1
ATOM 554 C C . ILE A 1 70 ? 0.651 2.441 1.141 1.00 85.50 70 ILE A C 1
ATOM 556 O O . ILE A 1 70 ? 0.266 1.920 2.187 1.00 85.50 70 ILE A O 1
ATOM 560 N N . ARG A 1 71 ? 0.938 3.741 1.054 1.00 89.12 71 ARG A N 1
ATOM 561 C CA . ARG A 1 71 ? 0.756 4.679 2.161 1.00 89.12 71 ARG A CA 1
ATOM 562 C C . ARG A 1 71 ? -0.290 5.717 1.796 1.00 89.12 71 ARG A C 1
ATOM 564 O O . ARG A 1 71 ? -0.117 6.460 0.835 1.00 89.12 71 ARG A O 1
ATOM 571 N N . VAL A 1 72 ? -1.325 5.809 2.621 1.00 88.69 72 VAL A N 1
ATOM 572 C CA . VAL A 1 72 ? -2.283 6.916 2.588 1.00 88.69 72 VAL A CA 1
ATOM 573 C C . VAL A 1 72 ? -1.842 7.947 3.620 1.00 88.69 72 VAL A C 1
ATOM 575 O O . VAL A 1 72 ? -1.583 7.603 4.773 1.00 88.69 72 VAL A O 1
ATOM 578 N N . ILE A 1 73 ? -1.706 9.198 3.189 1.00 89.81 73 ILE A N 1
ATOM 579 C CA . ILE A 1 73 ? -1.412 10.333 4.065 1.00 89.81 73 ILE A CA 1
ATOM 580 C C . ILE A 1 73 ? -2.662 11.197 4.086 1.00 89.81 73 ILE A C 1
ATOM 582 O O . ILE A 1 73 ? -3.117 11.648 3.037 1.00 89.81 73 ILE A O 1
ATOM 586 N N . ASP A 1 74 ? -3.198 11.390 5.281 1.00 87.19 74 ASP A N 1
ATOM 587 C CA . ASP A 1 74 ? -4.386 12.190 5.527 1.00 87.19 74 ASP A CA 1
ATOM 588 C C . ASP A 1 74 ? -3.997 13.377 6.410 1.00 87.19 74 ASP A C 1
ATOM 590 O O . ASP A 1 74 ? -3.388 13.200 7.471 1.00 87.19 74 ASP A O 1
ATOM 594 N N . GLU A 1 75 ? -4.264 14.587 5.928 1.00 88.69 75 GLU A N 1
ATOM 595 C CA . GLU A 1 75 ? -3.923 15.816 6.638 1.00 88.69 75 GLU A CA 1
ATOM 596 C C . GLU A 1 75 ? -5.037 16.160 7.625 1.00 88.69 75 GLU A C 1
ATOM 598 O O . GLU A 1 75 ? -6.198 16.291 7.248 1.00 88.69 75 GLU A O 1
ATOM 603 N N . ILE A 1 76 ? -4.667 16.333 8.893 1.00 89.56 76 ILE A N 1
ATOM 604 C CA . ILE A 1 76 ? -5.589 16.707 9.967 1.00 89.56 76 ILE A CA 1
ATOM 605 C C . ILE A 1 76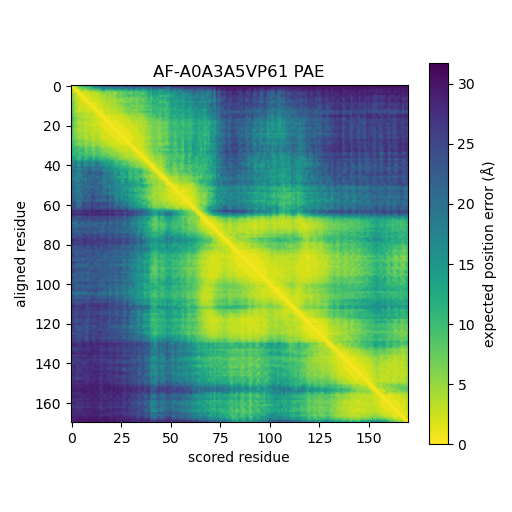 ? -5.155 18.018 10.619 1.00 89.56 76 ILE A C 1
ATOM 607 O O . ILE A 1 76 ? -3.961 18.334 10.687 1.00 89.56 76 ILE A O 1
ATOM 611 N N . GLU A 1 77 ? -6.113 18.772 11.145 1.00 89.50 77 GLU A N 1
ATOM 612 C CA . GLU A 1 77 ? -5.848 19.997 11.884 1.00 89.50 77 GLU A CA 1
ATOM 613 C C . GLU A 1 77 ? -5.413 19.715 13.332 1.00 89.50 77 GLU A C 1
ATOM 615 O O . GLU A 1 77 ? -5.547 18.622 13.900 1.00 89.50 77 GLU A O 1
ATOM 620 N N . GLN A 1 78 ? -4.847 20.740 13.972 1.00 87.00 78 GLN A N 1
ATOM 621 C CA . GLN A 1 78 ? -4.402 20.633 15.353 1.00 87.00 78 GLN A CA 1
ATOM 622 C C . GLN A 1 78 ? -5.597 20.414 16.292 1.00 87.00 78 GLN A C 1
ATOM 624 O O . GLN A 1 78 ? -6.378 21.321 16.555 1.00 87.00 78 GLN A O 1
ATOM 629 N N . GLY A 1 79 ? -5.658 19.229 16.898 1.00 85.31 79 GLY A N 1
ATOM 630 C CA . GLY A 1 79 ? -6.714 18.856 17.843 1.00 85.31 79 GLY A CA 1
ATOM 631 C C . GLY A 1 79 ? -7.692 17.819 17.297 1.00 85.31 79 GLY A C 1
ATOM 632 O O . GLY A 1 79 ? -8.404 17.215 18.098 1.00 85.31 79 GLY A O 1
ATOM 633 N N . ASP A 1 80 ? -7.644 17.522 15.999 1.00 88.19 80 ASP A N 1
ATOM 634 C CA . ASP A 1 80 ? -8.546 16.570 15.341 1.00 88.19 80 ASP A CA 1
ATOM 635 C C . ASP A 1 80 ? -8.424 15.150 15.885 1.00 88.19 80 ASP A C 1
ATOM 637 O O . ASP A 1 80 ? -9.424 14.445 15.980 1.00 88.19 80 ASP A O 1
ATOM 641 N N . MET A 1 81 ? -7.247 14.768 16.390 1.00 85.25 81 MET A N 1
ATOM 642 C CA . MET A 1 81 ? -7.027 13.503 17.111 1.00 85.25 81 MET A CA 1
ATOM 643 C C . MET A 1 81 ? -7.925 13.324 18.351 1.00 85.25 81 MET A C 1
ATOM 645 O O . MET A 1 81 ? -7.981 12.235 18.917 1.00 85.25 81 MET A O 1
ATOM 649 N N . LYS A 1 82 ? -8.606 14.376 18.821 1.00 87.25 82 LYS A N 1
ATOM 650 C CA . LYS A 1 82 ? -9.579 14.305 19.924 1.00 87.25 82 LYS A CA 1
ATOM 651 C C . LYS A 1 82 ? -11.025 14.181 19.442 1.00 87.25 82 LYS A C 1
ATOM 653 O O . LYS A 1 82 ? -11.923 14.072 20.271 1.00 87.25 82 LYS A O 1
ATOM 658 N N . THR A 1 83 ? -11.259 14.251 18.136 1.00 87.75 83 THR A N 1
ATOM 659 C CA . THR A 1 83 ? -12.595 14.227 17.539 1.00 87.75 83 THR A CA 1
ATOM 660 C C . THR A 1 83 ? -12.934 12.828 17.045 1.00 87.75 83 THR A C 1
ATOM 662 O O . THR A 1 83 ? -12.097 12.141 16.464 1.00 87.75 83 THR A O 1
ATOM 665 N N . GLU A 1 84 ? -14.182 12.409 17.242 1.00 87.62 84 GLU A N 1
ATOM 666 C CA . GLU A 1 84 ? -14.686 11.137 16.708 1.00 87.62 84 GLU A CA 1
ATOM 667 C C . GLU A 1 84 ? -14.587 11.090 15.175 1.00 87.62 84 GLU A C 1
ATOM 669 O O . GLU A 1 84 ? -14.247 10.058 14.601 1.00 87.62 84 GLU A O 1
ATOM 674 N N . ALA A 1 85 ? -14.832 12.224 14.510 1.00 88.81 85 ALA A N 1
ATOM 675 C CA . ALA A 1 85 ? -14.822 12.327 13.055 1.00 88.81 85 ALA A CA 1
ATOM 676 C C . ALA A 1 85 ? -13.476 11.898 12.442 1.00 88.81 85 ALA A C 1
ATOM 678 O O . ALA A 1 85 ? -13.474 11.116 11.492 1.00 88.81 85 ALA A O 1
ATOM 679 N N . ALA A 1 86 ? -12.350 12.331 13.020 1.00 90.69 86 ALA A N 1
ATOM 680 C CA . ALA A 1 86 ? -11.020 11.947 12.547 1.00 90.69 86 ALA A CA 1
ATOM 681 C C . ALA A 1 86 ? -10.754 10.442 12.728 1.00 90.69 86 ALA A C 1
ATOM 683 O O . ALA A 1 86 ? -10.305 9.766 11.805 1.00 90.69 86 ALA A O 1
ATOM 684 N N . TRP A 1 87 ? -11.100 9.878 13.890 1.00 91.19 87 TRP A N 1
ATOM 685 C CA . TRP A 1 87 ? -10.939 8.439 14.142 1.00 91.19 87 TRP A CA 1
ATOM 686 C C . TRP A 1 87 ? -11.819 7.581 13.235 1.00 91.19 87 TRP A C 1
ATOM 688 O O . TRP A 1 87 ? -11.378 6.536 12.754 1.00 91.19 87 TRP A O 1
ATOM 698 N N . LYS A 1 88 ? -13.040 8.040 12.948 1.00 90.31 88 LYS A N 1
ATOM 699 C CA . LYS A 1 88 ? -13.933 7.400 11.982 1.00 90.31 88 LYS A CA 1
ATOM 700 C C . LYS A 1 88 ? -13.343 7.426 10.573 1.00 90.31 88 LYS A C 1
ATOM 702 O O . LYS A 1 88 ? -13.409 6.417 9.877 1.00 90.31 88 LYS A O 1
ATOM 707 N N . GLN A 1 89 ? -12.748 8.544 10.160 1.00 91.31 89 GLN A N 1
ATOM 708 C CA . GLN A 1 89 ? -12.074 8.660 8.868 1.00 91.31 89 GLN A CA 1
ATOM 709 C C . GLN A 1 89 ? -10.898 7.681 8.757 1.00 91.31 89 GLN A C 1
ATOM 711 O O . GLN A 1 89 ? -10.833 6.931 7.785 1.00 91.31 89 GLN A O 1
ATOM 716 N N . PHE A 1 90 ? -10.043 7.586 9.780 1.00 92.81 90 PHE A N 1
ATOM 717 C CA . PHE A 1 90 ? -8.955 6.602 9.803 1.00 92.81 90 PHE A CA 1
ATOM 718 C C . PHE A 1 90 ? -9.464 5.161 9.735 1.00 92.81 90 PHE A C 1
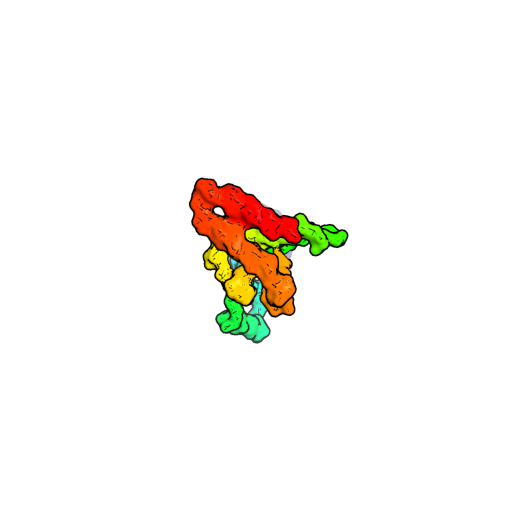ATOM 720 O O . PHE A 1 90 ? -8.961 4.375 8.935 1.00 92.81 90 PHE A O 1
ATOM 727 N N . ALA A 1 91 ? -10.502 4.824 10.504 1.00 91.12 91 ALA A N 1
ATOM 728 C CA . ALA A 1 91 ? -11.100 3.493 10.473 1.00 91.12 91 ALA A CA 1
ATOM 729 C C . ALA A 1 91 ? -11.676 3.143 9.089 1.00 91.12 91 ALA A C 1
ATOM 731 O O . ALA A 1 91 ? -11.520 2.014 8.631 1.00 91.12 91 ALA A O 1
ATOM 732 N N . LEU A 1 92 ? -12.302 4.104 8.402 1.00 92.25 92 LEU A N 1
ATOM 733 C CA . LEU A 1 92 ? -12.817 3.911 7.043 1.00 92.25 92 LEU A CA 1
ATOM 734 C C . LEU A 1 92 ? -11.694 3.717 6.021 1.00 92.25 92 LEU A C 1
ATOM 736 O O . LEU A 1 92 ? -11.803 2.840 5.169 1.00 92.25 92 LEU A O 1
ATOM 740 N N . ILE A 1 93 ? -10.614 4.498 6.109 1.00 92.56 93 ILE A N 1
ATOM 741 C CA . ILE A 1 93 ? -9.445 4.347 5.231 1.00 92.56 93 ILE A CA 1
ATOM 742 C C . ILE A 1 93 ? -8.816 2.965 5.428 1.00 92.56 93 ILE A C 1
ATOM 744 O O . ILE A 1 93 ? -8.587 2.252 4.453 1.00 92.56 93 ILE A O 1
ATOM 748 N N . GLU A 1 94 ? -8.579 2.559 6.677 1.00 91.12 94 GLU A N 1
ATOM 749 C CA . GLU A 1 94 ? -8.016 1.243 7.000 1.00 91.12 94 GLU A CA 1
ATOM 750 C C . GLU A 1 94 ? -8.922 0.095 6.541 1.00 91.12 94 GLU A C 1
ATOM 752 O O . GLU A 1 94 ? -8.428 -0.898 6.002 1.00 91.12 94 GLU A O 1
ATOM 757 N N . ALA A 1 95 ? -10.241 0.235 6.718 1.00 90.44 95 ALA A N 1
ATOM 758 C CA . ALA A 1 95 ? -11.212 -0.745 6.250 1.00 90.44 95 ALA A CA 1
ATOM 759 C C . ALA A 1 95 ? -11.178 -0.868 4.725 1.00 90.44 95 ALA A C 1
ATOM 761 O O . ALA A 1 95 ? -11.036 -1.981 4.230 1.00 90.44 95 ALA A O 1
ATOM 762 N N . ASN A 1 96 ? -11.219 0.253 3.998 1.00 91.44 96 ASN A N 1
ATOM 763 C CA . ASN A 1 96 ? -11.159 0.264 2.537 1.00 91.44 96 ASN A CA 1
ATOM 764 C C . ASN A 1 96 ? -9.871 -0.381 2.022 1.00 91.44 96 ASN A C 1
ATOM 766 O O . ASN A 1 96 ? -9.932 -1.228 1.142 1.00 91.44 96 ASN A O 1
ATOM 770 N N . LEU A 1 97 ? -8.715 -0.047 2.605 1.00 89.50 97 LEU A N 1
ATOM 771 C CA . LEU A 1 97 ? -7.449 -0.685 2.234 1.00 89.50 97 LEU A CA 1
ATOM 772 C C . LEU A 1 97 ? -7.467 -2.193 2.502 1.00 89.50 97 LEU A C 1
ATOM 774 O O . LEU A 1 97 ? -6.872 -2.953 1.751 1.00 89.50 97 LEU A O 1
ATOM 778 N N . SER A 1 98 ? -8.148 -2.640 3.560 1.00 88.88 98 SER A N 1
ATOM 779 C CA . SER A 1 98 ? -8.211 -4.061 3.900 1.00 88.88 98 SER A CA 1
ATOM 780 C C . SER A 1 98 ? -9.220 -4.850 3.061 1.00 88.88 98 SER A C 1
ATOM 782 O O . SER A 1 98 ? -9.091 -6.076 2.999 1.00 88.88 98 SER A O 1
ATOM 784 N N . THR A 1 99 ? -10.237 -4.200 2.494 1.00 89.00 99 THR A N 1
ATOM 785 C CA . THR A 1 99 ? -11.334 -4.851 1.760 1.00 89.00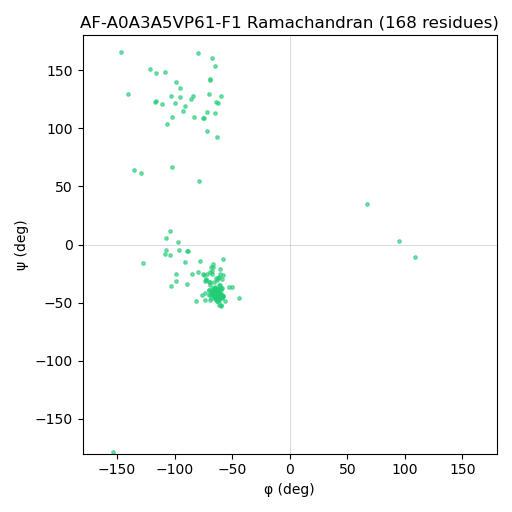 99 THR A CA 1
ATOM 786 C C . THR A 1 99 ? -11.288 -4.640 0.250 1.00 89.00 99 THR A C 1
ATOM 788 O O . THR A 1 99 ? -12.060 -5.287 -0.454 1.00 89.00 99 THR A O 1
ATOM 791 N N . ASP A 1 100 ? -10.406 -3.777 -0.261 1.00 89.56 100 ASP A N 1
ATOM 792 C CA . ASP A 1 100 ? -10.273 -3.529 -1.698 1.00 89.56 100 ASP A CA 1
ATOM 793 C C . ASP A 1 100 ? -9.839 -4.802 -2.446 1.00 89.56 100 ASP A C 1
ATOM 795 O O . ASP A 1 100 ? -8.782 -5.387 -2.182 1.00 89.56 100 ASP A O 1
ATOM 799 N N . GLU A 1 101 ? -10.657 -5.225 -3.413 1.00 90.00 101 GLU A N 1
ATOM 800 C CA . GLU A 1 101 ? -10.410 -6.402 -4.255 1.00 90.00 101 GLU A CA 1
ATOM 801 C C . GLU A 1 101 ? -9.115 -6.286 -5.071 1.00 90.00 101 GLU A C 1
ATOM 803 O O . GLU A 1 101 ? -8.504 -7.300 -5.408 1.00 90.00 101 GLU A O 1
ATOM 808 N N . THR A 1 102 ? -8.668 -5.060 -5.352 1.00 87.81 102 THR A N 1
ATOM 809 C CA . THR A 1 102 ? -7.427 -4.776 -6.079 1.00 87.81 102 THR A CA 1
ATOM 810 C C . THR A 1 102 ? -6.197 -5.141 -5.251 1.00 87.81 102 THR A C 1
ATOM 812 O O . THR A 1 102 ? -5.198 -5.592 -5.811 1.00 87.81 102 THR A O 1
ATOM 815 N N . PHE A 1 103 ? -6.258 -4.966 -3.926 1.00 85.38 103 PHE A N 1
ATOM 816 C CA . PHE A 1 103 ? -5.121 -5.184 -3.022 1.00 85.38 103 PHE A CA 1
ATOM 817 C C . PHE A 1 103 ? -5.147 -6.547 -2.328 1.00 85.38 103 PHE A C 1
ATOM 819 O O . PHE A 1 103 ? -4.087 -7.083 -2.010 1.00 85.38 103 PHE A O 1
ATOM 826 N N . LEU A 1 104 ? -6.328 -7.151 -2.174 1.00 86.94 104 LEU A N 1
ATOM 827 C CA . LEU A 1 104 ? -6.542 -8.462 -1.550 1.00 86.94 104 LEU A CA 1
ATOM 828 C C . LEU A 1 104 ? -5.541 -9.562 -1.972 1.00 86.94 104 LEU A C 1
ATOM 830 O O . LEU A 1 104 ? -5.032 -10.246 -1.081 1.00 86.94 104 LEU A O 1
ATOM 834 N N . PRO A 1 105 ? -5.212 -9.749 -3.269 1.00 89.12 105 PRO A N 1
ATOM 835 C CA . PRO A 1 105 ? -4.252 -10.770 -3.701 1.00 89.12 105 PRO A CA 1
ATOM 836 C C . PRO A 1 105 ? -2.800 -10.508 -3.275 1.00 89.12 105 PRO A C 1
ATOM 838 O O . PRO A 1 105 ? -1.995 -11.435 -3.285 1.00 89.12 105 PRO A O 1
ATOM 841 N N . TYR A 1 106 ? -2.466 -9.263 -2.935 1.00 86.62 106 TYR A N 1
ATOM 842 C CA . TYR A 1 106 ? -1.110 -8.793 -2.631 1.00 86.62 106 TYR A CA 1
ATOM 843 C C . TYR A 1 106 ? -0.899 -8.517 -1.135 1.00 86.62 106 TYR A C 1
ATOM 845 O O . TYR A 1 106 ? 0.130 -7.986 -0.727 1.00 86.62 106 TYR A O 1
ATOM 853 N N . HIS A 1 107 ? -1.891 -8.838 -0.305 1.00 88.31 107 HIS A N 1
ATOM 854 C CA . HIS A 1 107 ? -1.852 -8.599 1.129 1.00 88.31 107 HIS A CA 1
ATOM 855 C C . HIS A 1 107 ? -0.882 -9.539 1.846 1.00 88.31 107 HIS A C 1
ATOM 857 O O . HIS A 1 107 ? -1.141 -10.733 1.987 1.00 88.31 107 HIS A O 1
ATOM 863 N N . GLU A 1 108 ? 0.182 -8.962 2.403 1.00 86.69 108 GLU A N 1
ATOM 864 C CA . GLU A 1 108 ? 1.147 -9.670 3.243 1.00 86.69 108 GLU A CA 1
ATOM 865 C C . GLU A 1 108 ? 0.915 -9.358 4.731 1.00 86.69 108 GLU A C 1
ATOM 867 O O . GLU A 1 108 ? 0.859 -8.184 5.103 1.00 86.69 108 GLU A O 1
ATOM 872 N N . PRO A 1 109 ? 0.783 -10.360 5.624 1.00 86.06 109 PRO A N 1
ATOM 873 C CA . PRO A 1 109 ? 0.376 -10.172 7.019 1.00 86.06 109 PRO A CA 1
ATOM 874 C C . PRO A 1 109 ? 1.514 -9.670 7.935 1.00 86.06 109 PRO A C 1
ATOM 876 O O . PRO A 1 109 ? 1.807 -10.262 8.977 1.00 86.06 109 PRO A O 1
ATOM 879 N N . LEU A 1 110 ? 2.152 -8.560 7.564 1.00 82.56 110 LEU A N 1
ATOM 880 C CA . LEU A 1 110 ? 3.354 -8.025 8.213 1.00 82.56 110 LEU A CA 1
ATOM 881 C C . LEU A 1 110 ? 3.090 -7.405 9.595 1.00 82.56 110 LEU A C 1
ATOM 883 O O . LEU A 1 110 ? 3.981 -7.374 10.445 1.00 82.56 110 LEU A O 1
ATOM 887 N N . PHE A 1 111 ? 1.871 -6.931 9.859 1.00 81.19 111 PHE A N 1
ATOM 888 C CA . PHE A 1 111 ? 1.541 -6.159 11.060 1.00 81.19 111 PHE A CA 1
ATOM 889 C C . PHE A 1 111 ? 0.809 -7.013 12.095 1.00 81.19 111 PHE A C 1
ATOM 891 O O . PHE A 1 111 ? -0.376 -6.828 12.366 1.00 81.19 111 PHE A O 1
ATOM 898 N N . GLY A 1 112 ? 1.507 -8.005 12.654 1.00 71.75 112 GLY A N 1
ATOM 899 C CA . GLY A 1 112 ? 0.927 -8.889 13.672 1.00 71.75 112 GLY A CA 1
ATOM 900 C C . GLY A 1 112 ? -0.192 -9.784 13.128 1.00 71.75 112 GLY A C 1
ATOM 901 O O . GLY A 1 112 ? -1.170 -10.044 13.827 1.00 71.75 112 GLY A O 1
ATOM 902 N N . GLY A 1 113 ? -0.068 -10.233 11.874 1.00 77.88 113 GLY A N 1
ATOM 903 C CA . GLY A 1 113 ? -1.068 -11.072 11.208 1.00 77.88 113 GLY A CA 1
ATOM 904 C C . GLY A 1 113 ? -2.076 -10.302 10.348 1.00 77.88 113 GLY A C 1
ATOM 905 O O . GLY A 1 113 ? -3.002 -10.908 9.811 1.00 77.88 113 GLY A O 1
ATOM 906 N N . LYS A 1 114 ? -1.924 -8.978 10.220 1.00 82.94 114 LYS A N 1
ATOM 907 C CA . LYS A 1 114 ? -2.748 -8.113 9.363 1.00 82.94 114 LYS A CA 1
ATOM 908 C C . LYS A 1 114 ? -1.908 -7.477 8.259 1.00 82.94 114 LYS A C 1
ATOM 910 O O . LYS A 1 114 ? -0.726 -7.207 8.462 1.00 82.94 114 LYS A O 1
ATOM 915 N N . ALA A 1 115 ? -2.535 -7.257 7.104 1.00 86.38 115 ALA A N 1
ATOM 916 C CA . ALA A 1 115 ? -1.890 -6.651 5.940 1.00 86.38 115 ALA A CA 1
ATOM 917 C C . ALA A 1 115 ? -1.890 -5.121 5.966 1.00 86.38 115 ALA A C 1
ATOM 919 O O . ALA A 1 115 ? -1.005 -4.485 5.403 1.00 86.38 115 ALA A O 1
ATOM 920 N N . THR A 1 116 ? -2.848 -4.525 6.674 1.00 87.81 116 THR A N 1
ATOM 921 C CA . THR A 1 116 ? -2.960 -3.079 6.844 1.00 87.81 116 THR A CA 1
ATOM 922 C C . THR A 1 116 ? -2.591 -2.675 8.269 1.00 87.81 116 THR A C 1
ATOM 924 O O . THR A 1 116 ? -2.798 -3.422 9.228 1.00 87.81 116 THR A O 1
ATOM 927 N N . SER A 1 117 ? -2.028 -1.476 8.408 1.00 89.19 117 SER A N 1
ATOM 928 C CA . SER A 1 117 ? -1.742 -0.853 9.697 1.00 89.19 117 SER A CA 1
ATOM 929 C C . SER A 1 117 ? -2.042 0.634 9.614 1.00 89.19 117 SER A C 1
ATOM 931 O O . SER A 1 117 ? -1.578 1.318 8.701 1.00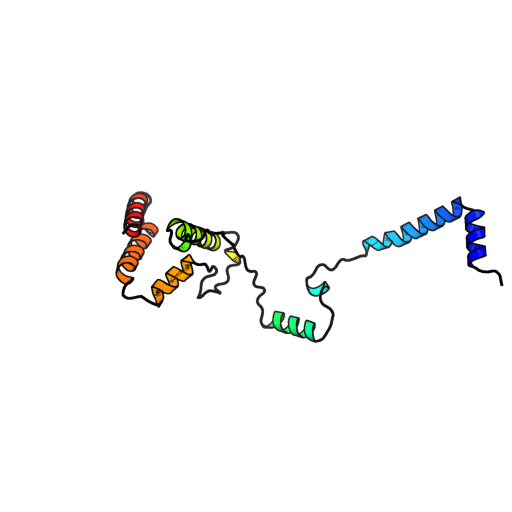 89.19 117 SER A O 1
ATOM 933 N N . GLY A 1 118 ? -2.807 1.133 10.579 1.00 90.56 118 GLY A N 1
ATOM 934 C CA . GLY A 1 118 ? -3.066 2.553 10.729 1.00 90.56 118 GLY A CA 1
ATOM 935 C C . GLY A 1 118 ? -3.383 2.934 12.176 1.00 90.56 118 GLY A C 1
ATOM 936 O O . GLY A 1 118 ? -3.299 2.092 13.085 1.00 90.56 118 GLY A O 1
ATOM 937 N N . PRO A 1 119 ? -3.677 4.222 12.421 1.00 90.50 119 PRO A N 1
ATOM 938 C CA . PRO A 1 119 ? -3.928 4.746 13.755 1.00 90.50 119 PRO A CA 1
ATOM 939 C C . PRO A 1 119 ? -5.094 4.056 14.469 1.00 90.50 119 PRO A C 1
ATOM 941 O O . PRO A 1 119 ? -4.961 3.736 15.651 1.00 90.50 119 PRO A O 1
ATOM 944 N N . ALA A 1 120 ? -6.213 3.803 13.784 1.00 89.19 120 ALA A N 1
ATOM 945 C CA . ALA A 1 120 ? -7.426 3.253 14.387 1.00 89.19 120 ALA A CA 1
ATOM 946 C C . ALA A 1 120 ? -7.220 1.794 14.811 1.00 89.19 120 ALA A C 1
ATOM 948 O O . ALA A 1 120 ? -7.485 1.440 15.963 1.00 89.19 120 ALA A O 1
ATOM 949 N N . GLY A 1 121 ? -6.662 0.961 13.927 1.00 87.75 121 GLY A N 1
ATOM 950 C CA . GLY A 1 121 ? -6.304 -0.418 14.248 1.00 87.75 121 GLY A CA 1
ATOM 951 C C . GLY A 1 121 ? -5.252 -0.510 15.355 1.00 87.75 121 GLY A C 1
ATOM 952 O O . GLY A 1 121 ? -5.365 -1.350 16.248 1.00 87.75 121 GLY A O 1
ATOM 953 N N . SER A 1 122 ? -4.269 0.395 15.361 1.00 88.69 122 SER A N 1
ATOM 954 C CA . SER A 1 122 ? -3.237 0.452 16.406 1.00 88.69 122 SER A CA 1
ATOM 955 C C . SER A 1 122 ? -3.803 0.867 17.765 1.00 88.69 122 SER A C 1
ATOM 957 O O . SER A 1 122 ? -3.440 0.279 18.784 1.00 88.69 122 SER A O 1
ATOM 959 N N . ALA A 1 123 ? -4.711 1.845 17.797 1.00 87.31 123 ALA A N 1
ATOM 960 C CA . ALA A 1 123 ? -5.404 2.254 19.016 1.00 87.31 123 ALA A CA 1
ATOM 961 C C . ALA A 1 123 ? -6.261 1.107 19.569 1.00 87.31 123 ALA A C 1
ATOM 963 O O . ALA A 1 123 ? -6.177 0.797 20.757 1.00 87.31 123 ALA A O 1
ATOM 964 N N . LEU A 1 124 ? -7.008 0.415 18.703 1.00 83.50 124 LEU A N 1
ATOM 965 C CA . LEU A 1 124 ? -7.789 -0.761 19.083 1.00 83.50 124 LEU A CA 1
ATOM 966 C C . LEU A 1 124 ? -6.893 -1.884 19.625 1.00 83.50 124 LEU A C 1
ATOM 968 O O . LEU A 1 124 ? -7.181 -2.461 20.673 1.00 83.50 124 LEU A O 1
ATOM 972 N N . PHE A 1 125 ? -5.776 -2.168 18.953 1.00 84.50 125 PHE A N 1
ATOM 973 C CA . PHE A 1 125 ? -4.791 -3.142 19.417 1.00 84.50 125 PHE A CA 1
ATOM 974 C C . PHE A 1 125 ? -4.236 -2.769 20.796 1.00 84.50 125 PHE A C 1
ATOM 976 O O . PHE A 1 125 ? -4.182 -3.610 21.695 1.00 84.50 125 PHE A O 1
ATOM 983 N N . TRP A 1 126 ? -3.866 -1.506 21.001 1.00 85.00 126 TRP A N 1
ATOM 984 C CA . TRP A 1 126 ? -3.349 -1.031 22.280 1.00 85.00 126 TRP A CA 1
ATOM 985 C C . TRP A 1 126 ? -4.384 -1.178 23.401 1.00 85.00 126 TRP A C 1
ATOM 987 O O . TRP A 1 126 ? -4.057 -1.738 24.447 1.00 85.00 126 TRP A O 1
ATOM 997 N N . LEU A 1 127 ? -5.639 -0.778 23.162 1.00 82.00 127 LEU A N 1
ATOM 998 C CA . LEU A 1 127 ? -6.747 -0.941 24.114 1.00 82.00 127 LEU A CA 1
ATOM 999 C C . LEU A 1 127 ? -6.973 -2.414 24.485 1.00 82.00 127 LEU A C 1
ATOM 1001 O O . LEU A 1 127 ? -7.243 -2.733 25.641 1.00 82.00 127 LEU A O 1
ATOM 1005 N N . ASN A 1 128 ? -6.809 -3.320 23.520 1.00 77.94 128 ASN A N 1
ATOM 1006 C CA . ASN A 1 128 ? -6.953 -4.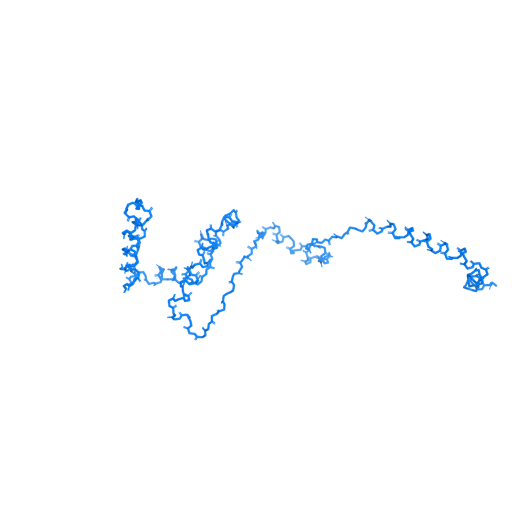758 23.738 1.00 77.94 128 ASN A CA 1
ATOM 1007 C C . ASN A 1 128 ? -5.805 -5.375 24.538 1.00 77.94 128 ASN A C 1
ATOM 1009 O O . ASN A 1 128 ? -6.015 -6.360 25.243 1.00 77.94 128 ASN A O 1
ATOM 1013 N N . THR A 1 129 ? -4.603 -4.810 24.438 1.00 82.75 129 THR A N 1
ATOM 1014 C CA . THR A 1 129 ? -3.398 -5.443 24.988 1.00 82.75 129 THR A CA 1
ATOM 1015 C C . THR A 1 129 ? -2.937 -4.813 26.303 1.00 82.75 129 THR A C 1
ATOM 1017 O O . THR A 1 129 ? -2.439 -5.522 27.172 1.00 82.75 129 THR A O 1
ATOM 1020 N N . GLN A 1 130 ? -3.078 -3.493 26.461 1.00 82.50 130 GLN A N 1
ATOM 1021 C CA . GLN A 1 130 ? -2.493 -2.741 27.581 1.00 82.50 130 GLN A CA 1
ATOM 1022 C C . GLN A 1 130 ? -3.477 -2.453 28.715 1.00 82.50 130 GLN A C 1
ATOM 1024 O O . GLN A 1 130 ? -3.063 -2.422 29.871 1.00 82.50 130 GLN A O 1
ATOM 1029 N N . ASP A 1 131 ? -4.766 -2.289 28.417 1.00 79.06 131 ASP A N 1
ATOM 1030 C CA . ASP A 1 131 ? -5.799 -2.090 29.440 1.00 79.06 131 ASP A CA 1
ATOM 1031 C C . ASP A 1 131 ? -6.978 -3.051 29.254 1.00 79.06 131 ASP A C 1
ATOM 1033 O O . ASP A 1 131 ? -8.111 -2.626 29.020 1.00 79.06 131 ASP A O 1
ATOM 1037 N N . PRO A 1 132 ? -6.746 -4.373 29.334 1.00 78.19 132 PRO A N 1
ATOM 1038 C CA . PRO A 1 132 ? -7.791 -5.351 29.093 1.00 78.19 132 PRO A CA 1
ATOM 1039 C C . PRO A 1 132 ? -8.886 -5.338 30.163 1.00 78.19 132 PRO A C 1
ATOM 1041 O O . PRO A 1 132 ? -9.984 -5.783 29.866 1.00 78.19 132 PRO A O 1
ATOM 1044 N N . VAL A 1 133 ? -8.629 -4.845 31.377 1.00 81.94 133 VAL A N 1
ATOM 1045 C CA . VAL A 1 133 ? -9.601 -4.915 32.480 1.00 81.94 133 VAL A CA 1
ATOM 1046 C C . VAL A 1 133 ? -10.629 -3.793 32.379 1.00 81.94 133 VAL A C 1
ATOM 1048 O O . VAL A 1 133 ? -11.826 -4.058 32.439 1.00 81.94 133 VAL A O 1
ATOM 1051 N N . THR A 1 134 ? -10.190 -2.550 32.175 1.00 81.69 134 THR A N 1
ATOM 1052 C CA . THR A 1 134 ? -11.102 -1.392 32.148 1.00 81.69 134 THR A CA 1
ATOM 1053 C C . THR A 1 134 ? -11.948 -1.370 30.880 1.00 81.69 134 THR A C 1
ATOM 1055 O O . THR A 1 134 ? -13.086 -0.913 30.880 1.00 81.69 134 THR A O 1
ATOM 1058 N N . THR A 1 135 ? -11.406 -1.889 29.781 1.00 79.12 135 THR A N 1
ATOM 1059 C CA . THR A 1 135 ? -12.083 -1.891 28.479 1.00 79.12 135 THR A CA 1
ATOM 1060 C C . THR A 1 135 ? -12.958 -3.124 28.248 1.00 79.12 135 THR A C 1
ATOM 1062 O O . THR A 1 135 ? -13.670 -3.185 27.251 1.00 79.12 135 THR A O 1
ATOM 1065 N N . GLN A 1 136 ? -12.940 -4.111 29.149 1.00 81.25 136 GLN A N 1
ATOM 1066 C CA . GLN A 1 136 ? -13.667 -5.367 28.959 1.00 81.25 136 GLN A CA 1
ATOM 1067 C C . GLN A 1 136 ? -15.174 -5.167 28.772 1.00 81.25 136 GLN A C 1
ATOM 1069 O O . GLN A 1 136 ? -15.750 -5.757 27.865 1.00 81.25 136 GLN A O 1
ATOM 1074 N N . GLU A 1 137 ? -15.795 -4.314 29.585 1.00 84.19 137 GLU A N 1
ATOM 1075 C CA . GLU A 1 137 ? -17.249 -4.131 29.605 1.00 84.19 137 GLU A CA 1
ATOM 1076 C C . GLU A 1 137 ? -17.809 -3.663 28.252 1.00 84.19 137 GLU A C 1
ATOM 1078 O O . GLU A 1 137 ? -18.698 -4.303 27.680 1.00 84.19 137 GLU A O 1
ATOM 1083 N N . TRP A 1 138 ? -17.256 -2.584 27.692 1.00 83.69 138 TRP A N 1
ATOM 1084 C CA . TRP A 1 138 ? -17.717 -2.068 26.403 1.00 83.69 138 TRP A CA 1
ATOM 1085 C C . TRP A 1 138 ? -17.273 -2.959 25.237 1.00 83.69 138 TRP A C 1
ATOM 1087 O O . TRP A 1 138 ? -18.006 -3.088 24.260 1.00 83.69 138 TRP A O 1
ATOM 1097 N N . ARG A 1 139 ? -16.115 -3.629 25.333 1.00 83.00 139 ARG A N 1
ATOM 1098 C CA . ARG A 1 139 ? -15.653 -4.551 24.285 1.00 83.00 139 ARG A CA 1
ATOM 1099 C C . ARG A 1 139 ? -16.504 -5.800 24.170 1.00 83.00 139 ARG A C 1
ATOM 1101 O O . ARG A 1 139 ? -16.833 -6.179 23.053 1.00 83.00 139 ARG A O 1
ATOM 1108 N N . ASP A 1 140 ? -16.836 -6.443 25.287 1.00 86.38 140 ASP A N 1
ATOM 1109 C CA . ASP A 1 140 ? -17.664 -7.652 25.283 1.00 86.38 140 ASP A CA 1
ATOM 1110 C C . ASP A 1 140 ? -19.047 -7.310 24.708 1.00 86.38 140 ASP A C 1
ATOM 1112 O O . ASP A 1 140 ? -19.565 -8.019 23.845 1.00 86.38 140 ASP A O 1
ATOM 1116 N N . THR A 1 141 ? -19.585 -6.150 25.095 1.00 85.75 141 THR A N 1
ATOM 1117 C CA . THR A 1 141 ? -20.827 -5.592 24.546 1.00 85.75 141 THR A CA 1
ATOM 1118 C C . THR A 1 141 ? -20.721 -5.360 23.034 1.00 85.75 141 THR A C 1
ATOM 1120 O O . THR A 1 141 ? -21.538 -5.872 22.267 1.00 85.75 141 THR A O 1
ATOM 1123 N N . LEU A 1 142 ? -19.681 -4.660 22.572 1.00 85.94 142 LE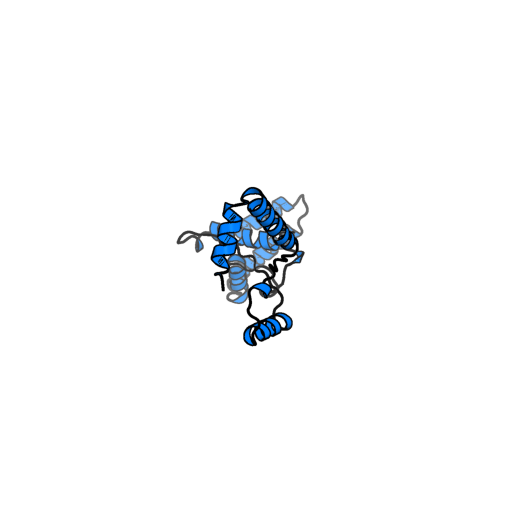U A N 1
ATOM 1124 C CA . LEU A 1 142 ? -19.467 -4.380 21.151 1.00 85.94 142 LEU A CA 1
ATOM 1125 C C . LEU A 1 142 ? -19.266 -5.664 20.333 1.00 85.94 142 LEU A C 1
ATOM 1127 O O . LEU A 1 142 ? -19.821 -5.788 19.245 1.00 85.94 142 LEU A O 1
ATOM 1131 N N . ALA A 1 143 ? -18.510 -6.632 20.853 1.00 85.88 143 ALA A N 1
ATOM 1132 C CA . ALA A 1 143 ? -18.255 -7.909 20.194 1.00 85.88 143 ALA A CA 1
ATOM 1133 C C . ALA A 1 143 ? -19.543 -8.722 20.007 1.00 85.88 143 ALA A C 1
ATOM 1135 O O . ALA A 1 143 ? -19.748 -9.297 18.938 1.00 85.88 143 ALA A O 1
ATOM 1136 N N . ILE A 1 144 ? -20.432 -8.728 21.007 1.00 88.75 144 ILE A N 1
ATOM 1137 C CA . ILE A 1 144 ? -21.749 -9.373 20.915 1.00 88.75 144 ILE A CA 1
ATOM 1138 C C . ILE A 1 144 ? -22.603 -8.697 19.838 1.00 88.75 144 ILE A C 1
ATOM 1140 O O . ILE A 1 144 ? -23.155 -9.381 18.976 1.00 88.75 144 ILE A O 1
ATOM 1144 N N . HIS A 1 145 ? -22.694 -7.364 19.847 1.00 87.50 145 HIS A N 1
ATOM 1145 C CA . HIS A 1 145 ? -23.496 -6.642 18.857 1.00 87.50 145 HIS A CA 1
ATOM 1146 C C . HIS A 1 145 ? -22.932 -6.772 17.438 1.00 87.50 145 HIS A C 1
ATOM 1148 O O . HIS A 1 145 ? -23.699 -6.945 16.493 1.00 87.50 145 HIS A O 1
ATOM 1154 N N . LEU A 1 146 ? -21.607 -6.772 17.280 1.00 86.25 146 LEU A N 1
ATOM 1155 C CA . LEU A 1 146 ? -20.962 -6.998 15.990 1.00 86.25 146 LEU A CA 1
ATOM 1156 C C . LEU A 1 146 ? -21.239 -8.416 15.472 1.00 86.25 146 LEU A C 1
ATOM 1158 O O . LEU A 1 146 ? -21.635 -8.576 14.319 1.00 86.25 146 LEU A O 1
ATOM 1162 N N . ALA A 1 147 ? -21.106 -9.436 16.326 1.00 87.38 147 ALA A N 1
ATOM 1163 C CA . ALA A 1 147 ? -21.436 -10.815 15.970 1.00 87.38 147 ALA A CA 1
ATOM 1164 C C . ALA A 1 147 ? -22.912 -10.952 15.558 1.00 87.38 147 ALA A C 1
ATOM 1166 O O . ALA A 1 147 ? -23.213 -11.566 14.533 1.00 87.38 147 ALA A O 1
ATOM 1167 N N . ASN A 1 148 ? -23.825 -10.310 16.291 1.00 87.81 148 ASN A N 1
ATOM 1168 C CA . ASN A 1 148 ? -25.247 -10.301 15.957 1.00 87.81 148 ASN A CA 1
ATOM 1169 C C . ASN A 1 148 ? -25.515 -9.666 14.588 1.00 87.81 148 ASN A C 1
ATOM 1171 O O . ASN A 1 148 ? -26.289 -10.226 13.822 1.00 87.81 148 ASN A O 1
ATOM 1175 N N . VAL A 1 149 ? -24.851 -8.558 14.236 1.00 87.94 149 VAL A N 1
ATOM 1176 C CA . VAL A 1 149 ? -24.980 -7.948 12.899 1.00 87.94 149 VAL A CA 1
ATOM 1177 C C . VAL A 1 149 ? -24.458 -8.877 11.803 1.00 87.94 149 VAL A C 1
ATOM 1179 O O . VAL A 1 149 ? -25.081 -8.978 10.751 1.00 87.94 149 VAL A O 1
ATOM 1182 N N . THR A 1 150 ? -23.353 -9.593 12.038 1.00 84.81 150 THR A N 1
ATOM 1183 C CA . THR A 1 150 ? -22.784 -10.507 11.028 1.00 84.81 150 THR A CA 1
ATOM 1184 C C . THR A 1 150 ? -23.632 -11.751 10.758 1.00 84.81 150 THR A C 1
ATOM 1186 O O . THR A 1 150 ? -23.504 -12.345 9.692 1.00 84.81 150 THR A O 1
ATOM 1189 N N . VAL A 1 151 ? -24.481 -12.153 11.710 1.00 88.50 151 VAL A N 1
ATOM 1190 C CA . VAL A 1 151 ? -25.333 -13.353 11.619 1.00 88.50 151 VAL A CA 1
ATOM 1191 C C . VAL A 1 151 ? -26.813 -12.985 11.410 1.00 88.50 151 VAL A C 1
ATOM 1193 O O . VAL A 1 151 ? -27.646 -13.867 11.227 1.00 88.50 151 VAL A O 1
ATOM 1196 N N . ALA A 1 152 ? -27.165 -11.696 11.426 1.00 86.44 152 ALA A N 1
ATOM 1197 C CA . ALA A 1 152 ? -28.541 -11.245 11.257 1.00 86.44 152 ALA A CA 1
ATOM 1198 C C . ALA A 1 152 ? -29.045 -11.459 9.821 1.00 86.44 152 ALA A C 1
ATOM 1200 O O . ALA A 1 152 ? -28.426 -11.012 8.857 1.00 86.44 152 ALA A O 1
ATOM 1201 N N . ASP A 1 153 ? -30.221 -12.077 9.704 1.00 86.06 153 ASP A N 1
ATOM 1202 C CA . ASP A 1 153 ? -30.969 -12.181 8.449 1.00 86.06 153 ASP A CA 1
ATOM 1203 C C . ASP A 1 153 ? -31.497 -10.807 7.989 1.00 86.06 153 ASP A C 1
ATOM 1205 O O . ASP A 1 153 ? -31.653 -9.894 8.804 1.00 86.06 153 ASP A O 1
ATOM 1209 N N . GLU A 1 154 ? -31.847 -10.662 6.702 1.00 81.12 154 GLU A N 1
ATOM 1210 C CA . GLU A 1 154 ? -32.316 -9.393 6.102 1.00 81.12 154 GLU A CA 1
ATOM 1211 C C . GLU A 1 154 ? -33.447 -8.705 6.893 1.00 81.12 1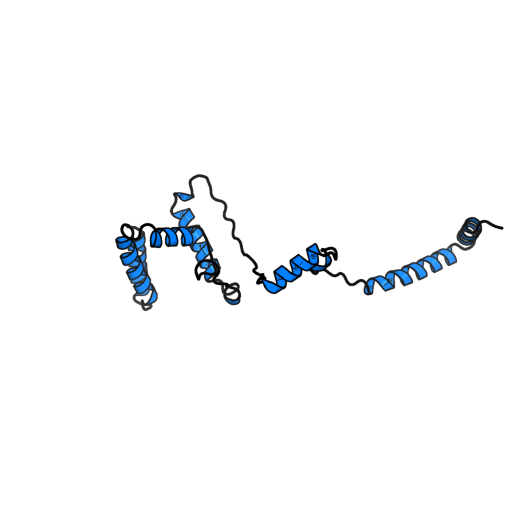54 GLU A C 1
ATOM 1213 O O . GLU A 1 154 ? -33.451 -7.480 7.014 1.00 81.12 154 GLU A O 1
ATOM 1218 N N . GLU A 1 155 ? -34.374 -9.469 7.485 1.00 85.25 155 GLU A N 1
ATOM 1219 C CA . GLU A 1 155 ? -35.472 -8.924 8.301 1.00 85.25 155 GLU A CA 1
ATOM 1220 C C . GLU A 1 155 ? -34.995 -8.312 9.630 1.00 85.25 155 GLU A C 1
ATOM 1222 O O . GLU A 1 155 ? -35.576 -7.337 10.109 1.00 85.25 155 GLU A O 1
ATOM 1227 N N . ASN A 1 156 ? -33.921 -8.849 10.215 1.00 85.12 156 ASN A N 1
ATOM 1228 C CA . ASN A 1 156 ? -33.398 -8.439 11.521 1.00 85.12 156 ASN A CA 1
ATOM 1229 C C . ASN A 1 156 ? -32.134 -7.574 11.420 1.00 85.12 156 ASN A C 1
ATOM 1231 O O . ASN A 1 156 ? -31.714 -6.989 12.419 1.00 85.12 156 ASN A O 1
ATOM 1235 N N . PHE A 1 157 ? -31.549 -7.440 10.227 1.00 87.69 157 PHE A N 1
ATOM 1236 C CA . PHE A 1 157 ? -30.320 -6.684 9.999 1.00 87.69 157 PHE A CA 1
ATOM 1237 C C . PHE A 1 157 ? -30.454 -5.220 10.427 1.00 87.69 157 PHE A C 1
ATOM 1239 O O . PHE A 1 157 ? -29.595 -4.694 11.131 1.00 87.69 157 PHE A O 1
ATOM 1246 N N . SER A 1 158 ? -31.568 -4.565 10.076 1.00 88.75 158 SER A N 1
ATOM 1247 C CA . SER A 1 158 ? -31.792 -3.166 10.458 1.00 88.75 158 SER A CA 1
ATOM 1248 C C . SER A 1 158 ? -31.932 -2.980 11.971 1.00 88.75 158 SER A C 1
ATOM 1250 O O . SER A 1 158 ? -31.545 -1.929 12.476 1.00 88.75 158 SER A O 1
ATOM 1252 N N . ALA A 1 159 ? -32.487 -3.962 12.688 1.00 87.69 159 ALA A N 1
ATOM 1253 C CA . ALA A 1 159 ? -32.597 -3.917 14.144 1.00 87.69 159 ALA A CA 1
ATOM 1254 C C . ALA A 1 159 ? -31.225 -4.143 14.794 1.00 87.69 159 ALA A C 1
ATOM 1256 O O . ALA A 1 159 ? -30.791 -3.326 15.602 1.00 87.69 159 ALA A O 1
ATOM 1257 N N . ALA A 1 160 ? -30.493 -5.169 14.348 1.00 88.00 160 ALA A N 1
ATOM 1258 C CA . ALA A 1 160 ? -29.146 -5.470 14.825 1.00 88.00 160 ALA A CA 1
ATOM 1259 C C . ALA A 1 160 ? -28.166 -4.305 14.588 1.00 88.00 160 ALA A C 1
ATOM 1261 O O . ALA A 1 160 ? -27.349 -3.994 15.454 1.00 88.00 160 ALA A O 1
ATOM 1262 N N . LEU A 1 161 ? -28.267 -3.619 13.443 1.00 87.50 161 LEU A N 1
ATOM 1263 C CA . LEU A 1 161 ? -27.452 -2.443 13.136 1.00 87.50 161 LEU A CA 1
ATOM 1264 C C . LEU A 1 161 ? -27.762 -1.268 14.075 1.00 87.50 161 LEU A C 1
ATOM 1266 O O . LEU A 1 161 ? -26.858 -0.535 14.478 1.00 87.50 161 LEU A O 1
ATOM 1270 N N . ASN A 1 162 ? -29.032 -1.085 14.432 1.00 88.94 162 ASN A N 1
ATOM 1271 C CA . ASN A 1 162 ? -29.453 -0.022 15.340 1.00 88.94 162 ASN A CA 1
ATOM 1272 C C . ASN A 1 162 ? -28.979 -0.298 16.778 1.00 88.94 162 ASN A C 1
ATOM 1274 O O . ASN A 1 162 ? -28.492 0.606 17.460 1.00 88.94 162 ASN A O 1
ATOM 1278 N N . ASP A 1 163 ? -29.027 -1.562 17.203 1.00 87.06 163 ASP A N 1
ATOM 1279 C CA . ASP A 1 163 ? -28.480 -2.007 18.486 1.00 87.06 163 ASP A CA 1
ATOM 1280 C C . ASP A 1 163 ? -26.960 -1.792 18.548 1.00 87.06 163 ASP A C 1
ATOM 1282 O O . ASP A 1 163 ? -26.451 -1.244 19.526 1.00 87.06 163 ASP A O 1
ATOM 1286 N N . LEU A 1 164 ? -26.234 -2.129 17.474 1.00 86.56 164 LEU A N 1
ATOM 1287 C CA . LEU A 1 164 ? -24.799 -1.848 17.361 1.00 86.56 164 LEU A CA 1
ATOM 1288 C C . LEU A 1 164 ? -24.508 -0.343 17.425 1.00 86.56 164 LEU A C 1
ATOM 1290 O O . LEU A 1 164 ? -23.594 0.082 18.128 1.00 86.56 164 LEU A O 1
ATOM 1294 N N . THR A 1 165 ? -25.298 0.473 16.725 1.00 85.25 165 THR A N 1
ATOM 1295 C CA . THR A 1 165 ? -25.142 1.936 16.736 1.00 85.25 165 THR A CA 1
ATOM 1296 C C . THR A 1 165 ? -25.353 2.502 18.142 1.00 85.25 165 THR A C 1
ATOM 1298 O O . THR A 1 165 ? -24.613 3.382 18.574 1.00 85.25 165 THR A O 1
ATOM 1301 N N . THR A 1 166 ? -26.315 1.954 18.886 1.00 85.88 166 THR A N 1
ATOM 1302 C CA . THR A 1 166 ? -26.580 2.348 20.275 1.00 85.88 166 THR A CA 1
ATOM 1303 C C . THR A 1 166 ? -25.414 1.969 21.190 1.00 85.88 166 THR A C 1
ATOM 1305 O O . THR A 1 166 ? -24.977 2.800 21.985 1.00 85.88 166 THR A O 1
ATOM 1308 N N . ALA A 1 167 ? -24.855 0.765 21.031 1.00 83.25 167 ALA A N 1
ATOM 1309 C CA . ALA A 1 167 ? -23.702 0.299 21.803 1.00 83.25 167 ALA A CA 1
ATOM 1310 C C . ALA A 1 167 ? -22.426 1.126 21.561 1.00 83.25 167 ALA A C 1
ATOM 1312 O O . ALA A 1 167 ? -21.619 1.271 22.471 1.00 83.25 167 ALA A O 1
ATOM 1313 N N . ILE A 1 168 ? -22.248 1.688 20.359 1.00 80.00 168 ILE A N 1
ATOM 1314 C CA . ILE A 1 168 ? -21.120 2.582 20.030 1.00 80.00 168 ILE A CA 1
ATOM 1315 C C . ILE A 1 168 ? -21.289 3.975 20.665 1.00 80.00 168 ILE A C 1
ATOM 1317 O O . ILE A 1 168 ? -20.304 4.669 20.895 1.00 80.00 168 ILE A O 1
ATOM 1321 N N . SER A 1 169 ? -22.529 4.397 20.934 1.00 72.88 169 SER A N 1
ATOM 1322 C CA . SER A 1 169 ? -22.846 5.738 21.452 1.00 72.88 169 SER A CA 1
ATOM 1323 C C . SER A 1 169 ? -22.838 5.876 22.983 1.00 72.88 169 SER A C 1
ATOM 1325 O O . SER A 1 169 ? -23.034 6.987 23.481 1.00 72.88 169 SER A O 1
ATOM 1327 N N . MET A 1 170 ? -22.666 4.767 23.715 1.00 58.97 170 MET A N 1
ATOM 1328 C CA . MET A 1 170 ? -22.540 4.724 25.182 1.00 58.97 170 MET A CA 1
ATOM 1329 C C . MET A 1 170 ? -21.103 4.982 25.632 1.00 58.97 170 MET A C 1
ATOM 1331 O O . MET A 1 170 ? -20.953 5.693 26.652 1.00 58.97 170 MET A O 1
#